Protein AF-A0A8T6S9V9-F1 (afdb_monomer)

Radius of gyration: 12.07 Å; Cα contacts (8 Å, |Δi|>4): 11; chains: 1; bounding box: 22×33×26 Å

Solvent-accessible surface area (backbone atoms only — not comparable to full-atom values): 3489 Å² total; per-residue (Å²): 131,86,83,80,80,81,87,86,81,92,71,68,76,48,77,96,72,40,66,79,80,55,67,69,59,36,63,74,67,70,62,55,94,89,65,88,79,93,85,88,87,79,91,81,134

Structure (mmCIF, N/CA/C/O backbone):
data_AF-A0A8T6S9V9-F1
#
_entry.id   AF-A0A8T6S9V9-F1
#
loop_
_atom_site.group_PDB
_atom_site.id
_atom_site.type_symbol
_atom_site.label_atom_id
_atom_site.label_alt_id
_atom_site.label_comp_id
_atom_site.label_asym_id
_atom_site.label_entity_id
_atom_site.label_seq_id
_atom_site.pdbx_PDB_ins_code
_atom_site.Cartn_x
_atom_site.Cartn_y
_atom_site.Cartn_z
_atom_site.occupancy
_atom_site.B_iso_or_equiv
_atom_site.auth_seq_id
_atom_site.auth_comp_id
_atom_site.auth_asym_id
_atom_site.auth_atom_id
_atom_site.pdbx_PDB_model_num
ATOM 1 N N . MET A 1 1 ? 3.337 22.670 -12.555 1.00 46.41 1 MET A N 1
ATOM 2 C CA . MET A 1 1 ? 2.752 21.324 -12.716 1.00 46.41 1 MET A CA 1
ATOM 3 C C . MET A 1 1 ? 3.192 20.532 -11.508 1.00 46.41 1 MET A C 1
ATOM 5 O O . MET A 1 1 ? 4.385 20.465 -11.263 1.00 46.41 1 MET A O 1
ATOM 9 N N . ASP A 1 2 ? 2.242 20.075 -10.705 1.00 58.81 2 ASP A N 1
ATOM 10 C CA . ASP A 1 2 ? 2.506 19.282 -9.505 1.00 58.81 2 ASP A CA 1
ATOM 11 C C . ASP A 1 2 ? 2.899 17.869 -9.977 1.00 58.81 2 ASP A C 1
ATOM 13 O O . ASP A 1 2 ? 2.043 17.100 -10.421 1.00 58.81 2 ASP A O 1
ATOM 17 N N . GLU A 1 3 ? 4.198 17.560 -10.028 1.00 61.81 3 GLU A N 1
ATOM 18 C CA . GLU A 1 3 ? 4.708 16.238 -10.422 1.00 61.81 3 GLU A CA 1
ATOM 19 C C . GLU A 1 3 ? 4.474 15.230 -9.287 1.00 61.81 3 GLU A C 1
ATOM 21 O O . GLU A 1 3 ? 5.401 14.744 -8.641 1.00 61.81 3 GLU A O 1
ATOM 26 N N . ARG A 1 4 ? 3.204 14.903 -9.019 1.00 76.38 4 ARG A N 1
ATOM 27 C CA . ARG A 1 4 ? 2.842 13.863 -8.051 1.00 76.38 4 ARG A CA 1
ATOM 28 C C . ARG A 1 4 ? 3.293 12.504 -8.574 1.00 76.38 4 ARG A C 1
ATOM 30 O O . ARG A 1 4 ? 2.646 11.893 -9.430 1.00 76.38 4 ARG A O 1
ATOM 37 N N . LYS A 1 5 ? 4.428 12.036 -8.063 1.00 85.69 5 LYS A N 1
ATOM 38 C CA . LYS A 1 5 ? 5.009 10.735 -8.385 1.00 85.69 5 LYS A CA 1
ATOM 39 C C . LYS A 1 5 ? 4.254 9.629 -7.645 1.00 85.69 5 LYS A C 1
ATOM 41 O O . LYS A 1 5 ? 4.229 9.599 -6.423 1.00 85.69 5 LYS A O 1
ATOM 46 N N . TRP A 1 6 ? 3.652 8.706 -8.393 1.00 89.38 6 TRP A N 1
ATOM 47 C CA . TRP A 1 6 ? 2.985 7.527 -7.832 1.00 89.38 6 TRP A CA 1
ATOM 48 C C . TRP A 1 6 ? 3.980 6.393 -7.601 1.00 89.38 6 TRP A C 1
ATOM 50 O O . TRP A 1 6 ? 4.847 6.141 -8.441 1.00 89.38 6 TRP A O 1
ATOM 60 N N . ILE A 1 7 ? 3.799 5.654 -6.509 1.00 91.50 7 ILE A N 1
ATOM 61 C CA . ILE A 1 7 ? 4.576 4.447 -6.218 1.00 91.50 7 ILE A CA 1
ATOM 62 C C . ILE A 1 7 ? 3.761 3.225 -6.614 1.00 91.50 7 ILE A C 1
ATOM 64 O O . ILE A 1 7 ? 2.616 3.056 -6.199 1.00 91.50 7 ILE A O 1
ATOM 68 N N . ALA A 1 8 ? 4.364 2.363 -7.429 1.00 93.00 8 ALA A N 1
ATOM 69 C CA . ALA A 1 8 ? 3.746 1.130 -7.888 1.00 93.00 8 ALA A CA 1
ATOM 70 C C . ALA A 1 8 ? 4.351 -0.075 -7.165 1.00 93.00 8 ALA A C 1
ATOM 72 O O . ALA A 1 8 ? 5.568 -0.238 -7.113 1.00 93.00 8 ALA A O 1
ATOM 73 N N . PHE A 1 9 ? 3.494 -0.964 -6.669 1.00 93.69 9 PHE A N 1
ATOM 74 C CA . PHE A 1 9 ? 3.888 -2.276 -6.163 1.00 93.69 9 PHE A CA 1
ATOM 75 C C . PHE A 1 9 ? 2.838 -3.322 -6.543 1.00 93.69 9 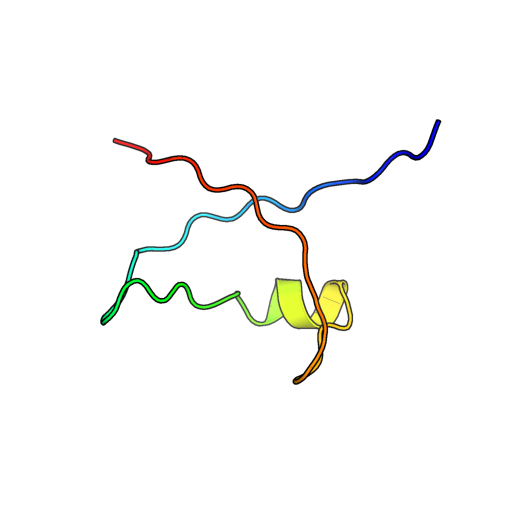PHE A C 1
ATOM 77 O O . PHE A 1 9 ? 1.689 -2.991 -6.840 1.00 93.69 9 PHE A O 1
ATOM 84 N N . ARG A 1 10 ? 3.230 -4.600 -6.554 1.00 93.75 10 ARG A N 1
ATOM 85 C CA . ARG A 1 10 ? 2.300 -5.721 -6.738 1.00 93.75 10 ARG A CA 1
ATOM 86 C C . ARG A 1 10 ? 1.991 -6.331 -5.378 1.00 93.75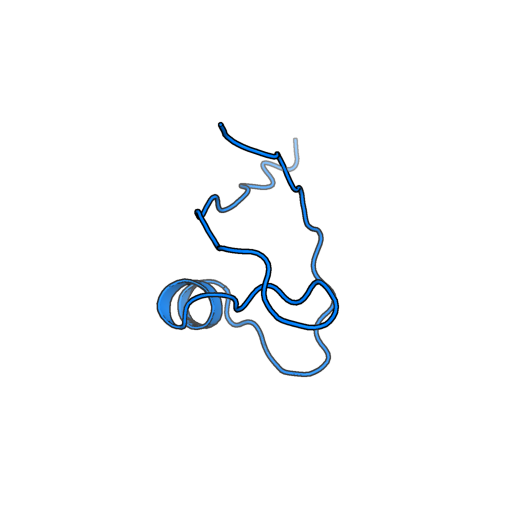 10 ARG A C 1
ATOM 88 O O . ARG A 1 10 ? 2.888 -6.840 -4.715 1.00 93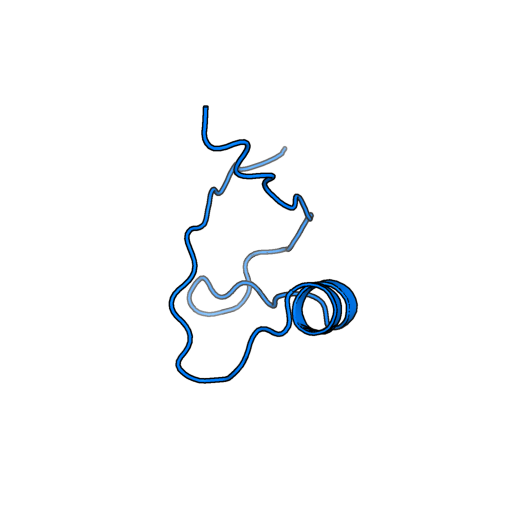.75 10 ARG A O 1
ATOM 95 N N . GLY A 1 11 ? 0.726 -6.282 -4.983 1.00 93.31 11 GLY A N 1
ATOM 96 C CA . GLY A 1 11 ? 0.203 -6.950 -3.796 1.00 93.31 11 GLY A CA 1
ATOM 97 C C . GLY A 1 11 ? -0.908 -7.919 -4.180 1.00 93.31 11 GLY A C 1
ATOM 98 O O . GLY A 1 11 ? -1.623 -7.692 -5.156 1.00 93.31 11 GLY A O 1
ATOM 99 N N . LYS A 1 12 ? -1.054 -9.005 -3.420 1.00 94.62 12 LYS A N 1
ATOM 100 C CA . LYS A 1 12 ? -2.256 -9.842 -3.496 1.00 94.62 12 LYS A CA 1
ATOM 101 C C . LYS A 1 12 ? -3.353 -9.217 -2.640 1.00 94.62 12 LYS A C 1
ATOM 103 O O . LYS A 1 12 ? -3.062 -8.656 -1.586 1.00 94.62 12 LYS A O 1
ATOM 108 N N . ILE A 1 13 ? -4.598 -9.354 -3.089 1.00 95.25 13 ILE A N 1
ATOM 109 C CA . ILE A 1 13 ? -5.764 -9.047 -2.262 1.00 95.25 13 ILE A CA 1
ATOM 110 C C . ILE A 1 13 ? -5.874 -10.139 -1.192 1.00 95.25 13 ILE A C 1
ATOM 112 O O . ILE A 1 13 ? -5.953 -11.322 -1.525 1.00 95.25 13 ILE A O 1
ATOM 116 N N . GLY A 1 14 ? -5.807 -9.743 0.076 1.00 95.00 14 GLY A N 1
ATOM 117 C CA . GLY A 1 14 ? -5.991 -10.614 1.232 1.00 95.00 14 GLY A CA 1
ATOM 118 C C . GLY A 1 14 ? -7.456 -10.727 1.658 1.00 95.00 14 GLY A C 1
ATOM 119 O O . GLY A 1 14 ? -8.369 -10.351 0.920 1.00 95.00 14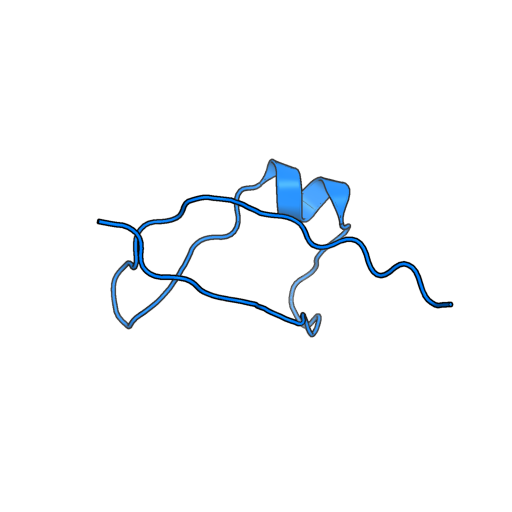 GLY A O 1
ATOM 120 N N . ALA A 1 15 ? -7.673 -11.227 2.878 1.00 95.56 15 ALA A N 1
ATOM 121 C CA . ALA A 1 15 ? -9.001 -11.270 3.487 1.00 95.56 15 ALA A CA 1
ATOM 122 C C . ALA A 1 15 ? -9.643 -9.873 3.514 1.00 95.56 15 ALA A C 1
ATOM 124 O O . ALA A 1 15 ? -8.953 -8.863 3.690 1.00 95.56 15 ALA A O 1
ATOM 125 N N . ASP A 1 16 ? -10.958 -9.836 3.302 1.00 95.44 16 ASP A N 1
ATOM 126 C CA . ASP A 1 16 ? -11.777 -8.620 3.325 1.00 95.44 16 ASP A CA 1
ATOM 127 C C . ASP A 1 16 ? -11.294 -7.511 2.375 1.00 95.44 16 ASP A C 1
ATOM 129 O O . ASP A 1 16 ? -11.478 -6.324 2.632 1.00 95.44 16 ASP A O 1
ATOM 133 N N . GLY A 1 17 ? -10.630 -7.879 1.275 1.00 94.31 17 GLY A N 1
ATOM 134 C CA . GLY A 1 17 ? -10.160 -6.911 0.284 1.00 94.31 17 GLY A CA 1
ATOM 135 C C . GLY A 1 17 ? -8.898 -6.141 0.691 1.00 94.31 17 GLY A C 1
ATOM 136 O O . GLY A 1 17 ? -8.525 -5.184 0.013 1.00 94.31 17 GLY A O 1
ATOM 137 N N . ARG A 1 18 ? -8.221 -6.528 1.780 1.00 94.56 18 ARG A N 1
ATOM 138 C CA . ARG A 1 18 ? -7.053 -5.798 2.296 1.00 94.56 18 ARG A CA 1
ATOM 139 C C . ARG A 1 18 ? -5.821 -5.984 1.415 1.00 94.56 18 ARG A C 1
ATOM 141 O O . ARG A 1 18 ? -5.523 -7.088 0.965 1.00 94.56 18 ARG A O 1
ATOM 148 N N . ILE A 1 19 ? -5.052 -4.911 1.250 1.00 94.31 19 ILE A N 1
ATOM 149 C CA . ILE A 1 19 ? -3.710 -4.940 0.660 1.00 94.31 19 ILE A CA 1
ATOM 150 C C . ILE A 1 19 ? -2.728 -4.461 1.720 1.00 94.31 19 ILE A C 1
ATOM 152 O O . ILE A 1 19 ? -2.891 -3.384 2.289 1.00 94.31 19 ILE A O 1
ATOM 156 N N . THR A 1 20 ? -1.691 -5.250 1.983 1.00 93.94 20 THR A N 1
ATOM 157 C CA . THR A 1 20 ? -0.612 -4.836 2.881 1.00 93.94 20 THR A CA 1
ATOM 158 C C . THR A 1 20 ? 0.388 -3.980 2.118 1.00 93.94 20 THR A C 1
ATOM 160 O O . THR A 1 20 ? 1.001 -4.450 1.158 1.00 93.94 20 THR A O 1
ATOM 163 N N . LEU A 1 21 ? 0.582 -2.738 2.563 1.00 93.88 21 LEU A N 1
ATOM 164 C CA . LEU A 1 21 ? 1.624 -1.871 2.026 1.00 93.88 21 LEU A CA 1
ATOM 165 C C . LEU A 1 21 ? 3.005 -2.341 2.538 1.00 93.88 21 LEU A C 1
ATOM 167 O O . LEU A 1 21 ? 3.205 -2.425 3.759 1.00 93.88 21 LEU A O 1
ATOM 171 N N . PRO A 1 22 ? 3.962 -2.670 1.647 1.00 94.94 22 PRO A N 1
ATOM 172 C CA . PRO A 1 22 ? 5.293 -3.118 2.044 1.00 94.94 22 PRO A CA 1
ATOM 173 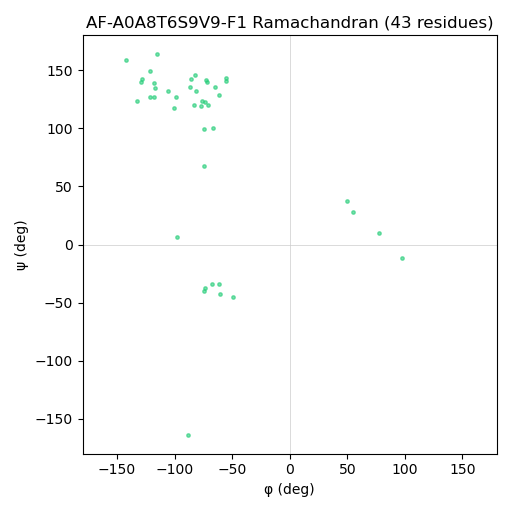C C . PRO A 1 22 ? 5.990 -2.124 2.977 1.00 94.94 22 PRO A C 1
ATOM 175 O O . PRO A 1 22 ? 5.926 -0.914 2.765 1.00 94.94 22 PRO A O 1
ATOM 178 N N . LYS A 1 23 ? 6.704 -2.645 3.984 1.00 95.62 23 LYS A N 1
ATOM 179 C CA . LYS A 1 23 ? 7.468 -1.832 4.946 1.00 95.62 23 LYS A CA 1
ATOM 180 C C . LYS A 1 23 ? 8.380 -0.786 4.267 1.00 95.62 23 LYS A C 1
ATOM 182 O O . LYS A 1 23 ? 8.286 0.364 4.676 1.00 95.62 23 LYS A O 1
ATOM 187 N N . PRO A 1 24 ? 9.148 -1.110 3.205 1.00 95.38 24 PRO A N 1
ATOM 188 C CA . PRO A 1 24 ? 10.023 -0.123 2.567 1.00 95.38 24 PRO A CA 1
ATOM 189 C C . PRO A 1 24 ? 9.285 1.086 1.982 1.00 95.38 24 PRO A C 1
ATOM 191 O O . PRO A 1 24 ? 9.812 2.187 2.028 1.00 95.38 24 PRO A O 1
ATOM 194 N N . ILE A 1 25 ? 8.067 0.891 1.458 1.00 94.44 25 ILE A N 1
ATOM 195 C CA . ILE A 1 25 ? 7.256 1.984 0.896 1.00 94.44 25 ILE A CA 1
ATOM 196 C C . ILE A 1 25 ? 6.681 2.847 2.021 1.00 94.44 25 ILE A C 1
ATOM 198 O O . ILE A 1 25 ? 6.662 4.065 1.918 1.00 94.44 25 ILE A O 1
ATOM 202 N N . ARG A 1 26 ? 6.241 2.224 3.123 1.00 94.81 26 ARG A N 1
ATOM 203 C CA . ARG A 1 26 ? 5.784 2.976 4.302 1.00 94.81 26 ARG A CA 1
ATOM 204 C C . ARG A 1 26 ? 6.887 3.857 4.875 1.00 94.81 26 ARG A C 1
ATOM 206 O O . ARG A 1 26 ? 6.618 4.993 5.231 1.00 94.81 26 ARG A O 1
ATOM 213 N N . GLU A 1 27 ? 8.107 3.332 4.951 1.00 95.75 27 GLU A N 1
ATOM 214 C CA . GLU A 1 27 ? 9.257 4.069 5.477 1.00 95.75 27 GLU A CA 1
ATOM 215 C C . GLU A 1 27 ? 9.760 5.149 4.509 1.00 95.75 27 GLU A C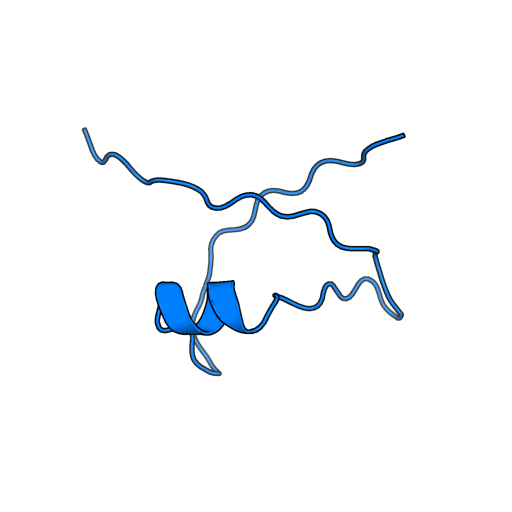 1
ATOM 217 O O . GLU A 1 27 ? 10.126 6.224 4.973 1.00 95.75 27 GLU A O 1
ATOM 222 N N . SER A 1 28 ? 9.760 4.910 3.189 1.00 94.06 28 SER A N 1
ATOM 223 C CA . SER A 1 28 ? 10.212 5.920 2.217 1.00 94.06 28 SER A CA 1
ATOM 224 C C . SER A 1 28 ? 9.282 7.128 2.139 1.00 94.06 28 SER A C 1
ATOM 226 O O . SER A 1 28 ? 9.754 8.245 1.954 1.00 94.06 28 SER A O 1
ATOM 228 N N . GLU A 1 29 ? 7.980 6.896 2.309 1.00 92.94 29 GLU A N 1
ATOM 229 C CA . GLU A 1 29 ? 6.945 7.929 2.224 1.00 92.94 29 GLU A CA 1
ATOM 230 C C . GLU A 1 29 ? 6.510 8.476 3.594 1.00 92.94 29 GLU A C 1
ATOM 232 O O . GLU A 1 29 ? 5.550 9.237 3.656 1.00 92.94 29 GLU A O 1
ATOM 237 N N . ASP A 1 30 ? 7.183 8.080 4.685 1.00 94.75 30 ASP A N 1
ATOM 238 C CA . ASP A 1 30 ? 6.855 8.456 6.075 1.00 94.75 30 ASP A CA 1
ATOM 239 C C . ASP A 1 30 ? 5.367 8.253 6.438 1.00 94.75 30 ASP A C 1
ATOM 241 O O . ASP A 1 30 ? 4.772 9.035 7.176 1.00 94.75 30 ASP A O 1
ATOM 245 N N . LEU A 1 31 ? 4.755 7.181 5.921 1.00 95.00 31 LEU A N 1
ATOM 246 C CA . LEU A 1 31 ? 3.333 6.895 6.121 1.00 95.00 31 LEU A CA 1
ATOM 247 C C . LEU A 1 31 ? 3.070 6.353 7.524 1.00 95.00 31 LEU A C 1
ATOM 249 O O . LEU A 1 31 ? 3.593 5.299 7.914 1.00 95.00 31 LEU A O 1
ATOM 253 N N . LYS A 1 32 ? 2.189 7.035 8.252 1.00 96.00 32 LYS A N 1
ATOM 254 C CA . LYS A 1 32 ? 1.824 6.746 9.638 1.00 96.00 32 LYS A CA 1
ATOM 255 C C . LYS A 1 32 ? 0.365 6.325 9.753 1.00 96.00 32 LYS A C 1
ATOM 257 O O . LYS A 1 32 ? -0.453 6.474 8.847 1.00 96.00 32 LYS A O 1
ATOM 262 N N . GLU A 1 33 ? 0.046 5.727 10.896 1.00 94.38 33 GLU A N 1
ATOM 263 C CA . GLU A 1 33 ? -1.341 5.419 11.228 1.00 94.38 33 GLU A CA 1
ATOM 264 C C . GLU A 1 33 ? -2.157 6.718 11.300 1.00 94.38 33 GLU A C 1
ATOM 266 O O . GLU A 1 33 ? -1.761 7.661 11.981 1.00 94.38 33 GLU A O 1
ATOM 271 N N . GLY A 1 34 ? -3.286 6.755 10.587 1.00 95.75 34 GLY A N 1
ATOM 272 C CA . GLY A 1 34 ? -4.163 7.926 10.502 1.00 95.75 34 GLY A CA 1
ATOM 273 C C . GLY A 1 34 ? -3.953 8.803 9.264 1.00 95.75 34 GLY A C 1
ATOM 274 O O . GLY A 1 34 ? -4.816 9.632 8.978 1.00 95.75 34 GLY A O 1
ATOM 275 N N . ASP A 1 35 ? -2.879 8.597 8.498 1.00 96.31 35 ASP A N 1
ATOM 276 C CA . ASP A 1 35 ? -2.646 9.355 7.268 1.00 96.31 35 ASP A CA 1
ATOM 277 C C . ASP A 1 35 ? -3.619 8.950 6.152 1.00 96.31 35 ASP A C 1
ATOM 279 O O . ASP A 1 35 ? -3.914 7.770 5.933 1.00 96.31 35 ASP A O 1
ATOM 283 N N . PHE A 1 36 ? -4.091 9.945 5.399 1.00 95.38 36 PHE A N 1
ATOM 284 C CA . PHE A 1 36 ? -4.847 9.723 4.171 1.00 95.38 36 PHE A CA 1
ATOM 285 C C . PHE A 1 36 ? -3.895 9.577 2.987 1.00 95.38 36 PHE A C 1
ATOM 287 O O . PHE A 1 36 ? -2.967 10.366 2.819 1.00 95.38 36 PHE A O 1
ATOM 294 N N . VAL A 1 37 ? -4.163 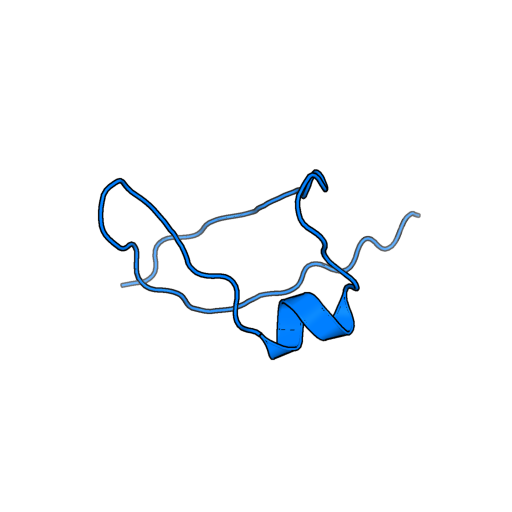8.591 2.131 1.00 92.25 37 VAL A N 1
ATOM 295 C CA . VAL A 1 37 ? -3.387 8.345 0.914 1.00 92.25 37 VAL A CA 1
ATOM 296 C C . VAL A 1 37 ? -4.302 8.240 -0.295 1.00 92.25 37 VAL A C 1
ATOM 298 O O . VAL A 1 37 ? -5.378 7.644 -0.233 1.00 92.25 37 VAL A O 1
ATOM 301 N N . ASP A 1 38 ? -3.839 8.770 -1.421 1.00 93.50 38 ASP A N 1
ATOM 302 C CA . ASP A 1 38 ? -4.444 8.497 -2.717 1.00 93.50 38 ASP A CA 1
ATOM 303 C C . ASP A 1 38 ? -3.922 7.152 -3.250 1.00 93.50 38 ASP A C 1
ATOM 305 O O . ASP A 1 38 ? -2.716 6.897 -3.270 1.00 93.50 38 ASP A O 1
ATOM 309 N N . VAL A 1 39 ? -4.817 6.279 -3.722 1.00 92.25 39 VAL A N 1
ATOM 310 C CA . VAL A 1 39 ? -4.468 4.937 -4.225 1.00 92.25 39 VAL A CA 1
ATOM 311 C C . VAL A 1 39 ? -5.058 4.666 -5.606 1.00 92.25 39 VAL A C 1
ATOM 313 O O . VAL A 1 39 ? -6.208 4.986 -5.893 1.00 92.25 39 VAL A O 1
ATOM 316 N N . LYS A 1 40 ? -4.265 4.020 -6.471 1.00 93.31 40 LYS A N 1
ATOM 317 C CA . LYS A 1 40 ? -4.689 3.509 -7.784 1.00 93.31 40 LYS A CA 1
ATOM 318 C C . LYS A 1 40 ? -4.462 2.004 -7.849 1.00 93.31 40 LYS A C 1
ATOM 320 O O . LYS A 1 40 ? -3.352 1.535 -7.613 1.00 93.31 40 LYS A O 1
ATOM 325 N N . VAL A 1 41 ? -5.499 1.252 -8.209 1.00 93.50 41 VAL A N 1
ATOM 326 C CA . VAL A 1 41 ? -5.463 -0.216 -8.275 1.00 93.50 41 VAL A CA 1
ATOM 327 C C . VAL A 1 41 ? -5.706 -0.673 -9.711 1.00 93.50 41 VAL A C 1
ATOM 329 O O . VAL A 1 41 ? -6.617 -0.189 -10.378 1.00 93.50 41 VAL A O 1
ATOM 332 N N . ARG A 1 42 ? -4.903 -1.630 -10.188 1.00 94.81 42 ARG A N 1
ATOM 333 C CA . ARG A 1 42 ? -5.095 -2.305 -11.479 1.00 94.81 42 ARG A CA 1
ATOM 334 C C . ARG A 1 42 ? -4.957 -3.812 -11.287 1.00 94.81 42 ARG A C 1
ATOM 336 O O . ARG A 1 42 ? -3.909 -4.267 -10.833 1.00 94.81 42 ARG A O 1
ATOM 343 N N . LYS A 1 43 ? -5.985 -4.581 -11.662 1.00 94.38 43 LYS A N 1
ATOM 344 C CA . LYS A 1 43 ? -5.905 -6.049 -11.708 1.00 94.38 43 LYS A CA 1
ATOM 345 C C . LYS A 1 43 ? -4.891 -6.464 -12.780 1.00 94.38 43 LYS A C 1
ATOM 347 O O . LYS A 1 43 ? -4.876 -5.893 -13.867 1.00 94.38 43 LYS A O 1
ATOM 352 N N . VAL A 1 44 ? -4.038 -7.426 -12.451 1.00 90.00 44 VAL A N 1
ATOM 353 C CA . VAL A 1 44 ? -3.085 -8.042 -13.383 1.00 90.00 44 VAL A CA 1
ATOM 354 C C . VAL A 1 44 ? -3.427 -9.525 -13.508 1.00 90.00 44 VAL A C 1
ATOM 356 O O . VAL A 1 44 ? -3.813 -10.131 -12.505 1.00 90.00 44 VAL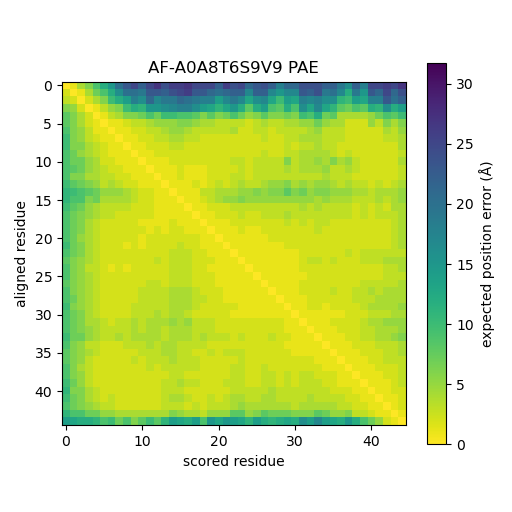 A O 1
ATOM 359 N N . GLU A 1 45 ? -3.354 -10.053 -14.728 1.00 81.75 45 GLU A N 1
ATOM 360 C CA . GLU A 1 45 ? -3.565 -11.472 -15.062 1.00 81.75 45 GLU A CA 1
ATOM 361 C C . GLU A 1 45 ? -2.237 -12.231 -15.114 1.00 81.75 45 GLU A C 1
ATOM 363 O O . GLU A 1 45 ? -1.221 -11.610 -15.515 1.00 81.7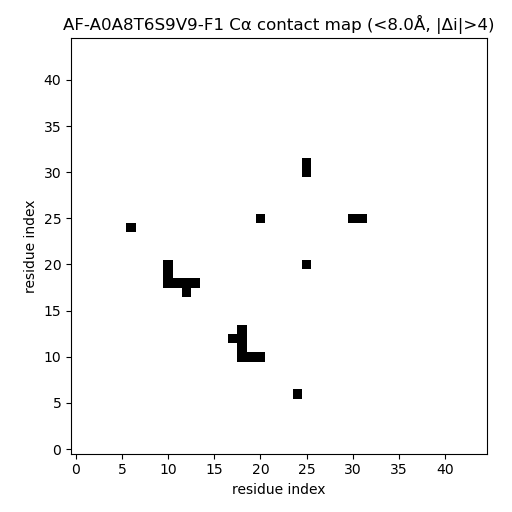5 45 GLU A O 1
#

pLDDT: mean 90.71, std 10.19, range [46.41, 96.31]

Nearest PDB structures (foldseek):
  2w1t-assembly1_A  TM=7.394E-01  e=1.798E-01  Bacillus subtilis
  2w1t-assembly1_B  TM=7.257E-01  e=1.937E-01  Bacillus subtilis
  5itm-assembly2_A  TM=5.991E-01  e=1.550E-01  Saccharolobus solfataricus
  2ro4-assembly1_B  TM=5.948E-01  e=4.070E-01  Bacillus subtilis

Secondary structure (DSSP, 8-state):
----PPP-------GGG--PPPHHHHHHTT--TT-----------

Foldseek 3Di:
DPPPDDDDDDFDQDPPRDTDDDPVVCVVVVPDPPDDDDDDDDDDD

Sequence (45 aa):
MDERKWIAFRGKIGADGRITLPKPIRESEDLKEGDFVDVKVRKVE

Mean predicted aligned error: 4.27 Å